Protein AF-A0A6I5CJV0-F1 (afdb_monomer_lite)

Sequence (64 aa):
MTDAPGPGAGRASGPELERVAALTGGGRTGSGYLLTARLVLTAAHVAEGLEHVSVSMVGGRTQV

Foldseek 3Di:
DDDDDDDDPPPPPPPPLQQKKWKDFPNATFIWGHPDPPDTHGDCVRCPPGPDMDIDRRPPDDPD

Radius of gyration: 16.55 Å; chains: 1; bounding box: 48×33×32 Å

Structure (mmCIF, N/CA/C/O backbone):
data_AF-A0A6I5CJV0-F1
#
_entry.id   AF-A0A6I5CJV0-F1
#
loop_
_atom_site.group_PDB
_atom_site.id
_atom_site.type_symbol
_atom_site.label_atom_id
_atom_site.label_alt_id
_atom_site.label_comp_id
_atom_site.label_asym_id
_atom_site.label_entity_id
_atom_site.label_seq_id
_atom_site.pdbx_PDB_ins_code
_atom_site.Cartn_x
_atom_site.Cartn_y
_atom_site.Cartn_z
_atom_site.occupancy
_atom_site.B_iso_or_equiv
_atom_site.auth_seq_id
_atom_site.auth_comp_id
_atom_site.auth_asym_id
_atom_site.auth_atom_id
_atom_site.pdbx_PDB_model_num
ATOM 1 N N . MET A 1 1 ? 39.515 -10.654 -5.756 1.00 42.81 1 MET A N 1
ATOM 2 C CA . MET A 1 1 ? 38.687 -11.697 -6.390 1.00 42.81 1 MET A CA 1
ATOM 3 C C . MET A 1 1 ? 37.375 -11.029 -6.742 1.00 42.81 1 MET A C 1
ATOM 5 O O . MET A 1 1 ? 36.509 -10.899 -5.892 1.00 42.81 1 MET A O 1
ATOM 9 N N . THR A 1 2 ? 37.340 -10.416 -7.920 1.00 52.34 2 THR A N 1
ATOM 10 C CA . THR A 1 2 ? 36.242 -9.555 -8.365 1.00 52.34 2 THR A CA 1
ATOM 11 C C . THR A 1 2 ? 35.259 -10.450 -9.094 1.00 52.34 2 THR A C 1
ATOM 13 O O . THR A 1 2 ? 35.629 -11.042 -10.106 1.00 52.34 2 THR A O 1
ATOM 16 N N . ASP A 1 3 ? 34.065 -10.618 -8.535 1.00 49.53 3 ASP A N 1
ATOM 17 C CA . ASP A 1 3 ? 33.025 -11.432 -9.154 1.00 49.53 3 ASP A CA 1
ATOM 18 C C . ASP A 1 3 ? 32.575 -10.725 -10.439 1.00 49.53 3 ASP A C 1
ATOM 20 O O . ASP A 1 3 ? 32.111 -9.581 -10.411 1.00 49.53 3 ASP A O 1
ATOM 24 N N . ALA A 1 4 ? 32.837 -11.348 -11.584 1.00 56.56 4 ALA A N 1
ATOM 25 C CA . ALA A 1 4 ? 32.434 -10.810 -12.872 1.00 56.56 4 ALA A CA 1
ATOM 26 C C . ALA A 1 4 ? 30.917 -11.010 -13.026 1.00 56.56 4 ALA A C 1
ATOM 28 O O . ALA A 1 4 ? 30.427 -12.109 -12.763 1.00 56.56 4 ALA A O 1
ATOM 29 N N . PRO A 1 5 ? 30.149 -9.996 -13.464 1.00 57.22 5 PRO A N 1
ATOM 30 C CA . PRO A 1 5 ? 28.716 -10.161 -13.658 1.00 57.22 5 PRO A CA 1
ATOM 31 C C . PRO A 1 5 ? 28.462 -11.201 -14.758 1.00 57.22 5 PRO A C 1
ATOM 33 O O . PRO A 1 5 ? 28.924 -11.051 -15.891 1.00 57.22 5 PRO A O 1
ATOM 36 N N . GLY A 1 6 ? 27.748 -12.274 -14.410 1.00 55.09 6 GLY A N 1
ATOM 37 C CA . GLY A 1 6 ? 27.418 -13.358 -15.333 1.00 55.09 6 GLY A CA 1
ATOM 38 C C . GLY A 1 6 ? 26.561 -12.890 -16.524 1.00 55.09 6 GLY A C 1
ATOM 39 O O . GLY A 1 6 ? 25.781 -11.937 -16.398 1.00 55.09 6 GLY A O 1
ATOM 40 N N . PRO A 1 7 ? 26.665 -13.556 -17.689 1.00 57.28 7 PRO A N 1
ATOM 41 C CA . PRO A 1 7 ? 25.888 -13.216 -18.871 1.00 57.28 7 PRO A CA 1
ATOM 42 C C . PRO A 1 7 ? 24.452 -13.708 -18.667 1.00 57.28 7 PRO A C 1
ATOM 44 O O . PRO A 1 7 ? 24.146 -14.874 -18.894 1.00 57.28 7 PRO A O 1
ATOM 47 N N . GLY A 1 8 ? 23.571 -12.833 -18.181 1.00 55.09 8 GLY A N 1
ATOM 48 C CA . GLY A 1 8 ? 22.173 -13.212 -17.963 1.00 55.09 8 GLY A CA 1
ATOM 49 C C . GLY A 1 8 ? 21.382 -12.411 -16.939 1.00 55.09 8 GLY A C 1
ATOM 50 O O . GLY A 1 8 ? 20.225 -12.750 -16.707 1.00 55.09 8 GLY A O 1
ATOM 51 N N . ALA A 1 9 ? 21.919 -11.333 -16.361 1.00 54.94 9 ALA A N 1
ATOM 52 C CA . ALA A 1 9 ? 21.068 -10.351 -15.694 1.00 54.94 9 ALA A CA 1
ATOM 53 C C . ALA A 1 9 ? 20.318 -9.545 -16.767 1.00 54.94 9 ALA A C 1
ATOM 55 O O . ALA A 1 9 ? 20.611 -8.373 -17.007 1.00 54.94 9 ALA A O 1
ATOM 56 N N . GLY A 1 10 ? 19.373 -10.192 -17.462 1.00 53.50 10 GLY A N 1
ATOM 57 C CA . GLY A 1 10 ? 18.318 -9.479 -18.164 1.00 53.50 10 GLY A CA 1
ATOM 58 C C . GLY A 1 10 ? 17.775 -8.484 -17.157 1.00 53.50 10 GLY A C 1
ATOM 59 O O . GLY A 1 10 ? 17.348 -8.901 -16.083 1.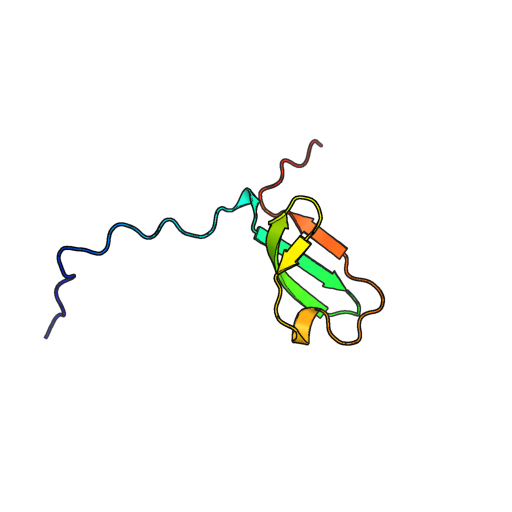00 53.50 10 GLY A O 1
ATOM 60 N N . ARG A 1 11 ? 17.961 -7.189 -17.438 1.00 58.97 11 ARG A N 1
ATOM 61 C CA . ARG A 1 11 ? 17.625 -6.089 -16.537 1.00 58.97 11 ARG A CA 1
ATOM 62 C C . ARG A 1 11 ? 16.226 -6.364 -16.022 1.00 58.97 11 ARG A C 1
ATOM 64 O O . ARG A 1 11 ? 15.274 -6.202 -16.780 1.00 58.97 11 ARG A O 1
ATOM 71 N N . ALA A 1 12 ? 16.120 -6.861 -14.790 1.00 61.72 12 ALA A N 1
ATOM 72 C CA . ALA A 1 12 ? 14.831 -7.082 -14.178 1.00 61.72 12 ALA A CA 1
ATOM 73 C C . ALA A 1 12 ? 14.197 -5.701 -14.192 1.00 61.72 12 ALA A C 1
ATOM 75 O O . ALA A 1 12 ? 14.722 -4.768 -13.575 1.00 61.72 12 ALA A O 1
ATOM 76 N N . SER A 1 13 ? 13.180 -5.534 -15.036 1.00 73.88 13 SER A N 1
ATOM 77 C CA . SER A 1 13 ? 12.400 -4.314 -15.039 1.00 73.88 13 SER A CA 1
ATOM 78 C C . SER A 1 13 ? 11.932 -4.179 -13.605 1.00 73.88 13 SER A C 1
ATOM 80 O O . SER A 1 13 ? 11.302 -5.096 -13.076 1.00 73.88 13 SER A O 1
ATOM 82 N N . GLY A 1 14 ? 12.352 -3.104 -12.943 1.00 78.81 14 GLY A N 1
ATOM 83 C CA . GLY A 1 14 ? 11.902 -2.818 -11.592 1.00 78.81 14 GLY A CA 1
ATOM 84 C C . GLY A 1 14 ? 10.370 -2.768 -11.540 1.00 78.81 14 GLY A C 1
ATOM 85 O O . GLY A 1 14 ? 9.704 -2.861 -12.577 1.00 78.81 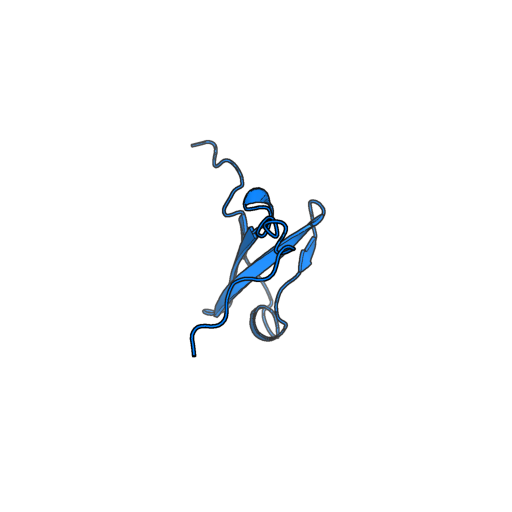14 GLY A O 1
ATOM 86 N N . PRO A 1 15 ? 9.790 -2.612 -10.344 1.00 80.62 15 PRO A N 1
ATOM 87 C CA . PRO A 1 15 ? 8.344 -2.492 -10.228 1.00 80.62 15 PRO A CA 1
ATOM 88 C C . PRO A 1 15 ? 7.822 -1.385 -11.154 1.00 80.62 15 PRO A C 1
ATOM 90 O O . PRO A 1 15 ? 8.380 -0.288 -11.174 1.00 80.62 15 PRO A O 1
ATOM 93 N N . GLU A 1 16 ? 6.751 -1.676 -11.900 1.00 89.06 16 GLU A N 1
ATOM 94 C CA . GLU A 1 16 ? 5.978 -0.655 -12.623 1.00 89.06 16 GLU A CA 1
ATOM 95 C C . GLU A 1 16 ? 5.598 0.454 -11.630 1.00 89.06 16 GLU A C 1
ATOM 97 O O . GLU A 1 16 ? 4.848 0.215 -10.677 1.00 89.06 16 GLU A O 1
ATOM 102 N N . LEU A 1 17 ? 6.182 1.645 -11.792 1.00 87.31 17 LEU A N 1
ATOM 103 C CA . LEU A 1 17 ? 6.104 2.725 -10.801 1.00 87.31 17 LEU A CA 1
ATOM 104 C C . LEU A 1 17 ? 4.673 3.249 -10.648 1.00 87.31 17 LEU A C 1
ATOM 106 O O . LEU A 1 17 ? 4.269 3.659 -9.561 1.00 87.31 17 LEU A O 1
ATOM 110 N N . GLU A 1 18 ? 3.879 3.167 -11.711 1.00 89.62 18 GLU A N 1
ATOM 111 C CA . GLU A 1 18 ? 2.449 3.457 -11.724 1.00 89.62 18 GLU A CA 1
ATOM 112 C C . GLU A 1 18 ? 1.631 2.538 -10.810 1.00 89.62 18 GLU A C 1
ATOM 114 O O . GLU A 1 18 ? 0.529 2.910 -10.408 1.00 89.62 18 GLU A O 1
ATOM 119 N N . ARG A 1 19 ? 2.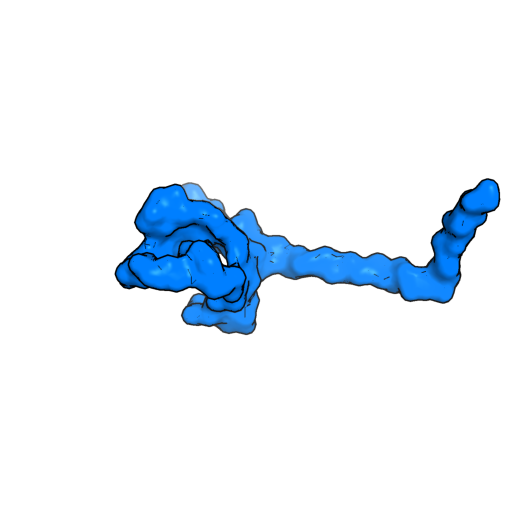164 1.367 -10.441 1.00 92.38 19 ARG A N 1
ATOM 120 C CA . ARG A 1 19 ? 1.528 0.425 -9.510 1.00 92.38 19 ARG A CA 1
ATOM 121 C C . ARG A 1 19 ? 2.037 0.556 -8.085 1.00 92.38 19 ARG A C 1
ATOM 123 O O . ARG A 1 19 ? 1.445 -0.037 -7.187 1.00 92.38 19 ARG A O 1
ATOM 130 N N . VAL A 1 20 ? 3.096 1.322 -7.850 1.00 93.62 20 VAL A N 1
ATOM 131 C CA . VAL A 1 20 ? 3.587 1.570 -6.496 1.00 93.62 20 VAL A CA 1
ATOM 132 C C . VAL A 1 20 ? 2.631 2.525 -5.786 1.00 93.62 20 VAL A C 1
ATOM 134 O O . VAL A 1 20 ? 2.300 3.599 -6.292 1.00 93.62 20 VAL A O 1
ATOM 137 N N . ALA A 1 21 ? 2.197 2.128 -4.596 1.00 94.19 21 ALA A N 1
ATOM 138 C CA . ALA A 1 21 ? 1.315 2.902 -3.741 1.00 94.19 21 ALA A CA 1
ATOM 139 C C . ALA A 1 21 ? 2.011 3.239 -2.420 1.00 94.19 21 ALA A C 1
ATOM 141 O O . ALA A 1 21 ? 2.672 2.392 -1.818 1.00 94.19 21 ALA A O 1
ATOM 142 N N . ALA A 1 22 ? 1.825 4.469 -1.956 1.00 94.69 22 ALA A N 1
ATOM 143 C CA . ALA A 1 22 ? 2.091 4.871 -0.586 1.00 94.69 22 ALA A CA 1
ATOM 144 C C . ALA A 1 22 ? 0.830 4.637 0.253 1.00 94.69 22 ALA A C 1
ATOM 146 O O . ALA A 1 22 ? -0.276 4.968 -0.180 1.00 94.69 22 ALA A O 1
ATOM 147 N N . LEU A 1 23 ? 0.999 4.067 1.445 1.00 94.81 23 LEU A N 1
ATOM 148 C CA . LEU A 1 23 ? -0.085 3.797 2.384 1.00 94.81 23 LEU A CA 1
ATOM 149 C C . LEU A 1 23 ? 0.152 4.576 3.673 1.00 94.81 23 LEU A C 1
ATOM 151 O O . LEU A 1 23 ? 1.264 4.570 4.210 1.00 94.81 23 LEU A O 1
ATOM 155 N N . THR A 1 24 ? -0.896 5.222 4.179 1.00 94.00 24 THR A N 1
ATOM 156 C CA . THR A 1 24 ? -0.870 5.951 5.452 1.00 94.00 24 THR A CA 1
ATOM 157 C C . THR A 1 24 ? -2.131 5.668 6.269 1.00 94.00 24 THR A C 1
ATOM 159 O O . THR A 1 24 ? -3.229 5.576 5.727 1.00 94.00 24 THR A O 1
ATOM 162 N N . GLY A 1 25 ? -1.998 5.512 7.585 1.00 92.38 25 GLY A N 1
ATOM 163 C CA . GLY A 1 25 ? -3.145 5.264 8.468 1.00 92.38 25 GLY A CA 1
ATOM 164 C C . GLY A 1 25 ? -2.718 4.995 9.907 1.00 92.38 25 GLY A C 1
ATOM 165 O O . GLY A 1 25 ? -1.660 4.418 10.136 1.00 92.38 25 GLY A O 1
ATOM 166 N N . GLY A 1 26 ? -3.497 5.467 10.888 1.00 87.62 26 GLY A N 1
ATOM 167 C CA . GLY A 1 26 ? -3.211 5.266 12.320 1.00 87.62 26 GLY A CA 1
ATOM 168 C C . GLY A 1 26 ? -1.794 5.665 12.761 1.00 87.62 26 GLY A C 1
ATOM 169 O O . GLY A 1 26 ? -1.201 4.996 13.600 1.00 87.62 26 GLY A O 1
ATOM 170 N N . GLY A 1 27 ? -1.211 6.704 12.148 1.00 89.06 27 GLY A N 1
ATOM 171 C CA . GLY A 1 27 ? 0.167 7.148 12.409 1.00 89.06 27 GLY A CA 1
ATOM 172 C C . GLY A 1 27 ? 1.268 6.280 11.780 1.00 89.06 27 GLY A C 1
ATOM 173 O O . GLY A 1 27 ? 2.448 6.582 11.946 1.00 89.06 27 GLY A O 1
ATOM 174 N N . ARG A 1 28 ? 0.912 5.225 11.039 1.00 89.31 28 ARG A N 1
ATOM 175 C CA . ARG A 1 28 ? 1.840 4.358 10.304 1.00 89.31 28 ARG A CA 1
ATOM 176 C C . ARG A 1 28 ? 1.957 4.780 8.845 1.00 89.31 28 ARG A C 1
ATOM 178 O O . ARG A 1 28 ? 1.026 5.328 8.252 1.00 89.31 28 ARG A O 1
ATOM 185 N N . THR A 1 29 ? 3.121 4.488 8.274 1.00 93.25 29 THR A N 1
ATOM 186 C CA . THR A 1 29 ? 3.422 4.683 6.855 1.00 93.25 29 THR A CA 1
ATOM 187 C C . THR A 1 29 ? 4.008 3.402 6.277 1.00 93.25 29 THR A C 1
ATOM 189 O O . THR A 1 29 ? 4.690 2.648 6.972 1.00 93.25 29 THR A O 1
ATOM 192 N N . GLY A 1 30 ? 3.723 3.140 5.007 1.00 94.19 30 GLY A N 1
ATOM 193 C CA . GLY A 1 30 ? 4.247 1.984 4.300 1.00 94.19 30 GLY A CA 1
ATOM 194 C C . GLY A 1 30 ? 4.052 2.096 2.797 1.00 94.19 30 GLY A C 1
ATOM 195 O O . GLY A 1 30 ? 3.606 3.120 2.276 1.00 94.19 30 GLY A O 1
ATOM 196 N N . SER A 1 31 ? 4.400 1.023 2.096 1.00 94.50 31 SER A N 1
ATOM 197 C CA . SER A 1 31 ? 4.216 0.917 0.652 1.00 94.50 31 SER A CA 1
ATOM 198 C C . SER A 1 31 ? 3.451 -0.345 0.281 1.00 94.50 31 SER A C 1
ATOM 200 O O . SER A 1 31 ? 3.295 -1.278 1.076 1.00 94.50 31 SER A O 1
ATOM 202 N N . GLY A 1 32 ? 2.920 -0.347 -0.931 1.00 94.69 32 GLY A N 1
ATOM 203 C CA . GLY A 1 32 ? 2.183 -1.463 -1.485 1.00 94.69 32 GLY A CA 1
ATOM 204 C C . GLY A 1 32 ? 2.190 -1.431 -3.001 1.00 94.69 32 GLY A C 1
ATOM 205 O O . GLY A 1 32 ? 2.720 -0.510 -3.625 1.00 94.69 32 GLY A O 1
ATOM 206 N N . TYR A 1 33 ? 1.608 -2.467 -3.585 1.00 95.25 33 TYR A N 1
ATOM 207 C CA . TYR A 1 33 ? 1.585 -2.667 -5.023 1.00 95.25 33 TYR A CA 1
ATOM 208 C C . TYR A 1 33 ? 0.165 -2.926 -5.515 1.00 95.25 33 TYR A C 1
ATOM 210 O O . TYR A 1 33 ? -0.525 -3.816 -5.017 1.00 95.25 33 TYR A O 1
ATOM 218 N N . LEU A 1 34 ? -0.282 -2.138 -6.489 1.00 94.81 34 LEU A N 1
ATOM 219 C CA . LEU A 1 34 ? -1.621 -2.205 -7.055 1.00 94.81 34 LEU A CA 1
ATOM 220 C C . LEU A 1 34 ? -1.743 -3.403 -8.007 1.00 94.81 34 LEU A C 1
ATOM 222 O O . LEU A 1 34 ? -1.262 -3.386 -9.145 1.00 94.81 34 LEU A O 1
ATOM 226 N N . LEU A 1 35 ? -2.427 -4.444 -7.538 1.00 93.81 35 LEU A N 1
ATOM 227 C CA . LEU A 1 35 ? -2.701 -5.657 -8.308 1.00 93.81 35 LEU A CA 1
ATOM 228 C C . LEU A 1 35 ? -3.858 -5.445 -9.290 1.00 93.81 35 LEU A C 1
ATOM 230 O O . LEU A 1 35 ? -3.820 -5.915 -10.425 1.00 93.81 35 LEU A O 1
ATOM 234 N N . THR A 1 36 ? -4.883 -4.708 -8.860 1.00 90.69 36 THR A N 1
ATOM 235 C CA . THR A 1 36 ? -6.057 -4.338 -9.665 1.00 90.69 36 THR A CA 1
ATOM 236 C C . THR A 1 36 ? -6.464 -2.909 -9.339 1.00 90.69 36 THR A C 1
ATOM 238 O O . THR A 1 36 ? -6.021 -2.373 -8.333 1.00 90.69 36 THR A O 1
ATOM 241 N N . ALA A 1 37 ? -7.392 -2.317 -10.094 1.00 89.31 37 ALA A N 1
ATOM 242 C CA . ALA A 1 37 ? -7.904 -0.969 -9.822 1.00 89.31 37 ALA A CA 1
ATOM 243 C C . ALA A 1 37 ? -8.461 -0.748 -8.394 1.00 89.31 37 ALA A C 1
ATOM 245 O O . ALA A 1 37 ? -8.724 0.392 -8.023 1.00 89.31 37 ALA A O 1
ATOM 246 N N . ARG A 1 38 ? -8.687 -1.811 -7.604 1.00 91.94 38 ARG A N 1
ATOM 247 C CA . ARG A 1 38 ? -9.244 -1.742 -6.242 1.00 91.94 38 ARG A CA 1
ATOM 248 C C . ARG A 1 38 ? -8.497 -2.596 -5.211 1.00 91.94 38 ARG A C 1
ATOM 250 O O . ARG A 1 38 ? -8.997 -2.756 -4.104 1.00 91.94 38 ARG A O 1
ATOM 257 N N . LEU A 1 39 ? -7.344 -3.175 -5.557 1.00 94.50 39 LEU A N 1
ATOM 258 C CA . LEU A 1 39 ? -6.619 -4.092 -4.671 1.00 94.50 39 LEU A CA 1
ATOM 259 C C . LEU A 1 39 ? -5.136 -3.742 -4.605 1.00 94.50 39 LEU A C 1
ATOM 261 O O . LEU A 1 39 ? -4.443 -3.791 -5.623 1.00 94.50 39 LEU A O 1
ATOM 265 N N . VAL A 1 40 ? -4.654 -3.470 -3.393 1.00 95.00 40 VAL A N 1
ATOM 266 C CA . VAL A 1 40 ? -3.244 -3.213 -3.092 1.00 95.00 40 VAL A CA 1
ATOM 267 C C . VAL A 1 40 ? -2.702 -4.332 -2.212 1.00 95.00 40 VAL A C 1
ATOM 269 O O . VAL A 1 40 ? -3.252 -4.615 -1.151 1.00 95.00 40 VAL A O 1
ATOM 272 N N . LEU A 1 41 ? -1.608 -4.953 -2.644 1.00 95.69 41 LEU A N 1
ATOM 273 C CA . LEU A 1 41 ? -0.812 -5.853 -1.817 1.00 95.69 41 LEU A CA 1
ATOM 274 C C . LEU A 1 41 ? 0.129 -5.027 -0.940 1.00 95.69 41 LEU A C 1
ATOM 276 O O . LEU A 1 41 ? 0.858 -4.180 -1.451 1.00 95.69 41 LEU A O 1
ATOM 280 N N . THR A 1 42 ? 0.148 -5.283 0.363 1.00 95.69 42 THR A N 1
ATOM 281 C CA . THR A 1 42 ? 1.059 -4.625 1.309 1.00 95.69 42 THR A CA 1
ATOM 282 C C . THR A 1 42 ? 1.487 -5.598 2.406 1.00 95.69 42 THR A C 1
ATOM 284 O O . THR A 1 42 ? 0.958 -6.706 2.514 1.00 95.69 42 THR A O 1
ATOM 287 N N . ALA A 1 43 ? 2.465 -5.195 3.214 1.00 94.88 43 ALA A N 1
ATOM 288 C CA . ALA A 1 43 ? 2.879 -5.966 4.373 1.00 94.88 43 ALA A CA 1
ATOM 289 C C . ALA A 1 43 ? 1.825 -5.870 5.485 1.00 94.88 43 ALA A C 1
ATOM 291 O O . ALA A 1 43 ? 1.309 -4.790 5.766 1.00 94.88 43 ALA A O 1
ATOM 292 N N . ALA A 1 44 ? 1.547 -6.989 6.159 1.00 93.62 44 ALA A N 1
ATOM 293 C CA . ALA A 1 44 ? 0.508 -7.057 7.189 1.00 93.62 44 ALA A CA 1
ATOM 294 C C . ALA A 1 44 ? 0.685 -5.980 8.273 1.00 93.62 44 ALA A C 1
ATOM 296 O O . ALA A 1 44 ? -0.257 -5.254 8.560 1.00 93.62 44 ALA A O 1
ATOM 297 N N . HIS A 1 45 ? 1.907 -5.775 8.775 1.00 91.81 45 HIS A N 1
ATOM 298 C CA . HIS A 1 45 ? 2.198 -4.784 9.820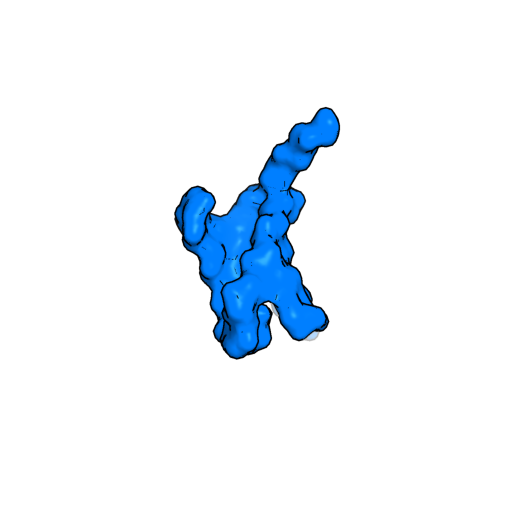 1.00 91.81 45 HIS A CA 1
ATOM 299 C C . HIS A 1 45 ? 1.893 -3.322 9.424 1.00 91.81 45 HIS A C 1
ATOM 301 O O . HIS A 1 45 ? 1.805 -2.461 10.299 1.00 91.81 45 HIS A O 1
ATOM 307 N N . VAL A 1 46 ? 1.737 -3.024 8.127 1.00 91.31 46 VAL A N 1
ATOM 308 C CA . VAL A 1 46 ? 1.341 -1.694 7.633 1.00 91.31 46 VAL A CA 1
ATOM 309 C C . VAL A 1 46 ? -0.162 -1.466 7.809 1.00 91.31 46 VAL A C 1
ATOM 311 O O . VAL A 1 46 ? -0.557 -0.341 8.091 1.00 91.31 46 VAL A O 1
ATOM 314 N N . ALA A 1 47 ? -0.987 -2.509 7.669 1.00 90.38 47 ALA A N 1
ATOM 315 C CA . ALA A 1 47 ? -2.451 -2.415 7.662 1.00 90.38 47 ALA A CA 1
ATOM 316 C C . ALA A 1 47 ? -3.134 -3.046 8.892 1.00 90.38 47 ALA A C 1
ATOM 318 O O . ALA A 1 47 ? -4.294 -2.756 9.176 1.00 90.38 47 ALA A O 1
ATOM 319 N N . GLU A 1 48 ? -2.441 -3.916 9.622 1.00 92.81 48 GLU A N 1
ATOM 320 C CA . GLU A 1 48 ? -2.991 -4.651 10.758 1.00 92.81 48 GLU A CA 1
ATOM 321 C C . GLU A 1 48 ? -3.429 -3.705 11.881 1.00 92.81 48 GLU A C 1
ATOM 323 O O . GLU A 1 48 ? -2.658 -2.859 12.346 1.00 92.81 48 GLU A O 1
ATOM 328 N N . GLY A 1 49 ? -4.681 -3.872 12.317 1.00 89.38 49 GLY A N 1
ATOM 329 C CA . GLY A 1 49 ? -5.295 -3.071 13.376 1.00 89.38 49 GLY A CA 1
ATOM 330 C C . GLY A 1 49 ? -5.724 -1.664 12.951 1.00 89.38 49 GLY A C 1
ATOM 331 O O . GLY A 1 49 ? -6.124 -0.882 13.809 1.00 89.38 49 GLY A O 1
ATOM 332 N N . LEU A 1 50 ? -5.647 -1.323 11.659 1.00 87.81 50 LEU A N 1
ATOM 333 C CA . LEU A 1 50 ? -6.110 -0.035 11.147 1.00 87.81 50 LEU A CA 1
ATOM 334 C C . LEU A 1 50 ? -7.557 -0.134 10.655 1.00 87.81 50 LEU A C 1
ATOM 336 O O . LEU A 1 50 ? -7.873 -0.943 9.788 1.00 87.81 50 LEU A O 1
ATOM 340 N N . GLU A 1 51 ? -8.428 0.735 11.167 1.00 89.88 51 GLU A N 1
ATOM 341 C CA . GLU A 1 51 ? -9.812 0.857 10.680 1.00 89.88 51 GLU A CA 1
ATOM 342 C C . GLU A 1 51 ? -9.886 1.534 9.305 1.00 89.88 51 GLU A C 1
ATOM 344 O O . GLU A 1 51 ? -10.802 1.287 8.521 1.00 89.88 51 GLU A O 1
ATOM 349 N N . HIS A 1 52 ? -8.909 2.392 9.005 1.00 90.19 52 HIS A N 1
ATOM 350 C CA . HIS A 1 52 ? -8.823 3.110 7.744 1.00 90.19 52 HIS A CA 1
ATOM 351 C C . HIS A 1 52 ? -7.371 3.257 7.290 1.00 90.19 52 HIS A C 1
ATOM 353 O O . HIS A 1 52 ? -6.489 3.611 8.079 1.00 90.19 52 HIS A O 1
ATOM 359 N N . VAL A 1 53 ? -7.142 3.021 5.998 1.00 93.00 53 VAL A N 1
ATOM 360 C CA . VAL A 1 53 ? -5.849 3.203 5.335 1.00 93.00 53 VAL A CA 1
ATOM 361 C C . VAL A 1 53 ? -6.065 4.025 4.074 1.00 93.00 53 VAL A C 1
ATOM 363 O O . VAL A 1 53 ? -6.809 3.625 3.179 1.00 93.00 53 VAL A O 1
ATOM 366 N N . SER A 1 54 ? -5.389 5.164 4.003 1.00 93.62 54 SER A N 1
ATOM 367 C CA . SER A 1 54 ? -5.325 6.004 2.815 1.00 93.62 54 SER A CA 1
ATOM 368 C C . SER A 1 54 ? -4.273 5.458 1.859 1.00 93.62 54 SER A C 1
ATOM 370 O O . SER A 1 54 ? -3.167 5.103 2.270 1.00 93.62 54 SER A O 1
ATOM 372 N N . VAL A 1 55 ? -4.614 5.415 0.574 1.00 92.94 55 VAL A N 1
ATOM 373 C CA . VAL A 1 55 ? -3.749 4.907 -0.493 1.00 92.94 55 VAL A CA 1
ATOM 374 C C . VAL A 1 55 ? -3.518 6.017 -1.510 1.00 92.94 55 VAL A C 1
ATOM 376 O O . VAL A 1 55 ? -4.474 6.553 -2.069 1.00 92.94 55 VAL A O 1
ATOM 379 N N . SER A 1 56 ? -2.252 6.317 -1.789 1.00 91.44 56 SER A N 1
ATOM 380 C CA . SER A 1 56 ? -1.838 7.293 -2.799 1.00 91.44 56 SER A CA 1
ATOM 381 C C . SER A 1 56 ? -0.926 6.625 -3.820 1.00 91.44 56 SER A C 1
ATOM 383 O O . SER A 1 56 ? 0.123 6.090 -3.465 1.00 91.44 56 SER A O 1
ATOM 385 N N . MET A 1 57 ? -1.301 6.652 -5.098 1.00 87.56 57 MET A N 1
ATOM 386 C CA . MET A 1 57 ? -0.4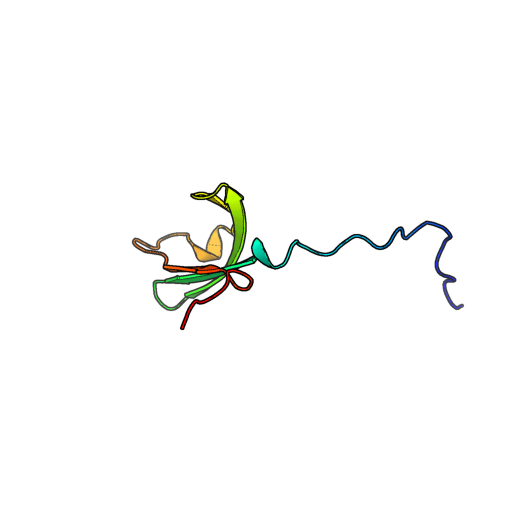77 6.083 -6.169 1.00 87.56 57 MET A CA 1
ATOM 387 C C . MET A 1 57 ? 0.715 6.998 -6.460 1.00 87.56 57 MET A C 1
ATOM 389 O O . MET A 1 57 ? 0.527 8.179 -6.732 1.00 87.56 57 MET A O 1
ATOM 393 N N . VAL A 1 58 ? 1.935 6.457 -6.431 1.00 77.19 58 VAL A N 1
ATOM 394 C CA . VAL A 1 58 ? 3.173 7.244 -6.593 1.00 77.19 58 VAL A CA 1
ATOM 395 C C . VAL A 1 58 ? 3.403 7.634 -8.058 1.00 77.19 58 VAL A C 1
ATOM 397 O O . VAL A 1 58 ? 3.920 8.713 -8.331 1.00 77.19 58 VAL A O 1
ATOM 400 N N . GLY A 1 59 ? 2.979 6.788 -9.004 1.00 68.94 59 GLY A N 1
ATOM 401 C CA . GLY A 1 59 ? 3.060 7.058 -10.446 1.00 68.94 59 GLY A CA 1
ATOM 402 C C . GLY A 1 59 ? 1.723 7.394 -11.120 1.00 68.94 59 GLY A C 1
ATOM 403 O O . GLY A 1 59 ? 1.674 7.551 -12.338 1.00 68.94 59 GLY A O 1
ATOM 404 N N . GLY A 1 60 ? 0.626 7.494 -10.361 1.00 60.25 60 GLY A N 1
ATOM 405 C CA . GLY A 1 60 ? -0.666 7.909 -10.902 1.00 60.25 60 GLY A CA 1
ATOM 406 C C . GLY A 1 60 ? -0.647 9.408 -11.172 1.00 60.25 60 GLY A C 1
ATOM 407 O O . GLY A 1 60 ? -0.456 10.182 -10.243 1.00 60.25 60 GLY A O 1
ATOM 408 N N . ARG A 1 61 ? -0.826 9.822 -12.432 1.00 52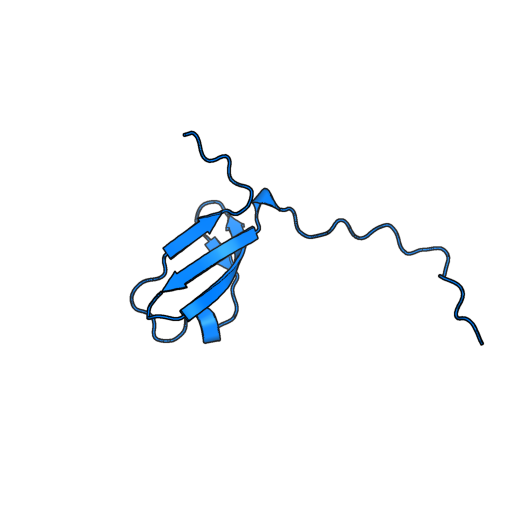.47 61 ARG A N 1
ATOM 409 C CA . ARG A 1 61 ? -0.936 11.235 -12.830 1.00 52.47 61 ARG A CA 1
ATOM 410 C C . ARG A 1 61 ? -1.872 11.999 -11.885 1.00 52.47 61 ARG A C 1
ATOM 412 O O . ARG A 1 61 ? -3.090 11.921 -12.040 1.00 52.47 61 ARG A O 1
ATOM 419 N N . THR A 1 62 ? -1.314 12.787 -10.974 1.00 43.84 62 THR A N 1
ATOM 420 C CA . THR A 1 62 ? -2.042 13.870 -10.317 1.00 43.84 62 THR A CA 1
ATOM 421 C C . THR A 1 62 ? -2.382 14.879 -11.410 1.00 43.84 62 THR A C 1
ATOM 423 O O . THR A 1 62 ? -1.488 15.538 -11.938 1.00 43.84 62 THR A O 1
ATOM 426 N N . GLN A 1 63 ? -3.647 14.953 -11.829 1.00 39.91 63 GLN A N 1
ATOM 427 C CA . GLN A 1 63 ? -4.111 16.171 -12.487 1.00 39.91 63 GLN A CA 1
ATOM 428 C C . GLN A 1 63 ? -4.246 17.218 -11.385 1.00 39.91 63 GLN A C 1
ATOM 430 O O . GLN A 1 63 ? -4.993 17.003 -10.430 1.00 39.91 63 GLN A O 1
ATOM 435 N N . VAL A 1 64 ? -3.430 18.264 -11.493 1.00 41.19 64 VAL A N 1
ATOM 436 C CA . VAL A 1 64 ? -3.509 19.487 -10.689 1.00 41.19 64 VAL A CA 1
ATOM 437 C C . VAL A 1 64 ? -4.447 20.451 -11.397 1.00 41.19 64 VAL A C 1
ATOM 439 O O . VAL A 1 64 ? -4.344 20.518 -12.645 1.00 41.19 64 VAL A O 1
#

pLDDT: mean 80.38, std 17.78, range [39.91, 95.69]

Secondary structure (DSSP, 8-state):
---PPPTT--------GGGEEEEEETTEEEEEEEEETTEEEE-HHHHTT-S--EEEESSS----